Protein AF-A0A657AMJ2-F1 (afdb_monomer_lite)

Structure (mmCIF, N/CA/C/O backbone):
data_AF-A0A657AMJ2-F1
#
_entry.id   AF-A0A657AMJ2-F1
#
loop_
_atom_site.group_PDB
_atom_site.id
_atom_site.type_symbol
_atom_site.label_atom_id
_atom_site.label_alt_id
_atom_site.label_comp_id
_atom_site.label_asym_id
_atom_site.label_entity_id
_atom_site.label_seq_id
_atom_site.pdbx_PDB_ins_code
_atom_site.Cartn_x
_atom_site.Cartn_y
_atom_site.Cartn_z
_atom_site.occupancy
_atom_site.B_iso_or_equiv
_atom_site.auth_seq_id
_atom_site.auth_comp_id
_atom_site.auth_asym_id
_atom_site.auth_atom_id
_atom_site.pdbx_PDB_model_num
ATOM 1 N N . MET A 1 1 ? 10.546 -17.217 -24.252 1.00 58.47 1 MET A N 1
ATOM 2 C CA . MET A 1 1 ? 11.192 -16.556 -23.099 1.00 58.47 1 MET A CA 1
ATOM 3 C C . MET A 1 1 ? 10.082 -16.224 -22.120 1.00 58.47 1 MET A C 1
ATOM 5 O O . MET A 1 1 ? 9.120 -15.599 -22.545 1.00 58.47 1 MET A O 1
ATOM 9 N N . VAL A 1 2 ? 10.121 -16.756 -20.898 1.00 51.12 2 VAL A N 1
ATOM 10 C CA . VAL A 1 2 ? 9.032 -16.585 -19.921 1.00 51.12 2 VAL A CA 1
ATOM 11 C C . VAL A 1 2 ? 9.402 -15.397 -19.044 1.00 51.12 2 VAL A C 1
ATOM 13 O O . VAL A 1 2 ? 10.415 -15.442 -18.351 1.00 51.12 2 VAL A O 1
ATOM 16 N N . LEU A 1 3 ? 8.640 -14.313 -19.148 1.00 60.81 3 LEU A N 1
ATOM 17 C CA . LEU A 1 3 ? 8.807 -13.143 -18.296 1.00 60.81 3 LEU A CA 1
ATOM 18 C C . LEU A 1 3 ? 7.975 -13.385 -17.041 1.00 60.81 3 LEU A C 1
ATOM 20 O O . LEU A 1 3 ? 6.748 -13.348 -17.083 1.00 60.81 3 LEU A O 1
ATOM 24 N N . PHE A 1 4 ? 8.651 -13.694 -15.942 1.00 60.53 4 PHE A N 1
ATOM 25 C CA . PHE A 1 4 ? 8.036 -13.673 -14.626 1.00 60.53 4 PHE A CA 1
ATOM 26 C C . PHE A 1 4 ? 8.096 -12.228 -14.152 1.00 60.53 4 PHE A C 1
ATOM 28 O O . PHE A 1 4 ? 9.155 -11.757 -13.739 1.00 60.53 4 PHE A O 1
ATOM 35 N N . TRP A 1 5 ? 6.988 -11.499 -14.276 1.00 57.84 5 TRP A N 1
ATOM 36 C CA . TRP A 1 5 ? 6.900 -10.214 -13.602 1.00 57.84 5 TRP A CA 1
ATOM 37 C C . TRP A 1 5 ? 6.819 -10.466 -12.099 1.00 57.84 5 TRP A C 1
ATOM 39 O O . TRP A 1 5 ? 5.984 -11.279 -11.682 1.00 57.84 5 TRP A O 1
ATOM 49 N N . PRO A 1 6 ? 7.687 -9.826 -11.290 1.00 53.91 6 PRO A N 1
ATOM 50 C CA . PRO A 1 6 ? 7.534 -9.868 -9.850 1.00 53.91 6 PRO A CA 1
ATOM 51 C C . PRO A 1 6 ? 6.118 -9.387 -9.563 1.00 53.91 6 PRO A C 1
ATOM 53 O O . PRO A 1 6 ? 5.662 -8.382 -10.108 1.00 53.91 6 PRO A O 1
ATOM 56 N N . ILE A 1 7 ? 5.393 -10.220 -8.827 1.00 61.00 7 ILE A N 1
ATOM 57 C CA . ILE A 1 7 ? 3.982 -10.048 -8.522 1.00 61.00 7 ILE A CA 1
ATOM 58 C C . ILE A 1 7 ? 3.768 -8.583 -8.112 1.00 61.00 7 ILE A C 1
ATOM 60 O O . ILE A 1 7 ? 4.463 -8.092 -7.224 1.00 61.00 7 ILE A O 1
ATOM 64 N N . GLN A 1 8 ? 2.903 -7.8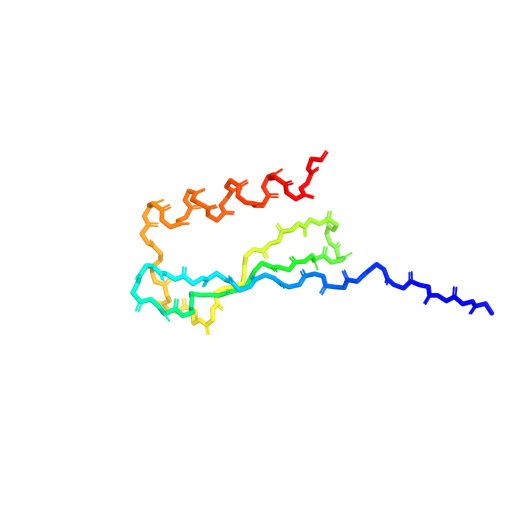50 -8.822 1.00 63.84 8 GLN A N 1
ATOM 65 C CA . GLN A 1 8 ? 2.580 -6.465 -8.474 1.00 63.84 8 GLN A CA 1
ATOM 66 C C . GLN A 1 8 ? 1.873 -6.505 -7.115 1.00 63.84 8 GLN A C 1
ATOM 68 O O . GLN A 1 8 ? 0.656 -6.662 -7.050 1.00 63.84 8 GLN A O 1
ATOM 73 N N . GLN A 1 9 ? 2.644 -6.497 -6.023 1.00 70.88 9 GLN A N 1
ATOM 74 C CA . GLN A 1 9 ? 2.101 -6.542 -4.676 1.00 70.88 9 GLN A CA 1
ATOM 75 C C . GLN A 1 9 ? 1.388 -5.223 -4.434 1.00 70.88 9 GLN A C 1
ATOM 77 O O . GLN A 1 9 ? 2.014 -4.172 -4.303 1.00 70.88 9 GLN A O 1
ATOM 82 N N . GLU A 1 10 ? 0.065 -5.303 -4.400 1.00 84.06 10 GLU A N 1
ATOM 83 C CA . GLU A 1 10 ? -0.789 -4.236 -3.917 1.00 84.06 10 GLU A CA 1
ATOM 84 C C . GLU A 1 10 ? -1.227 -4.588 -2.496 1.00 84.06 10 GLU A C 1
ATOM 86 O O . GLU A 1 10 ? -1.722 -5.687 -2.237 1.00 84.06 10 GLU A O 1
ATOM 91 N N . LEU A 1 11 ? -1.024 -3.661 -1.565 1.00 87.06 11 LEU A N 1
ATOM 92 C CA . LEU A 1 11 ? -1.467 -3.793 -0.182 1.00 87.06 11 LEU A CA 1
ATOM 93 C C . LEU A 1 11 ? -2.537 -2.748 0.092 1.00 87.06 11 LEU A C 1
ATOM 95 O O . LEU A 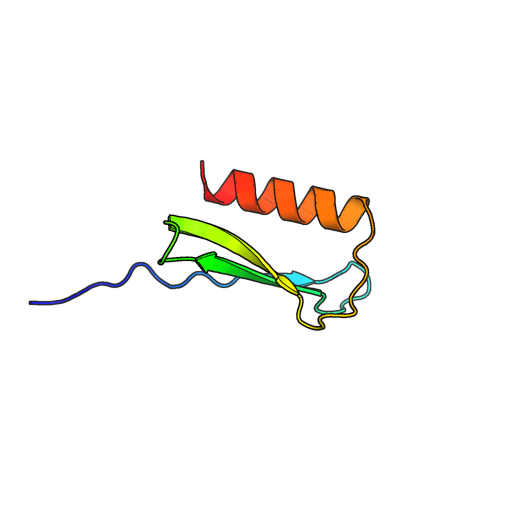1 11 ? -2.250 -1.554 0.035 1.00 87.06 11 LEU A O 1
ATOM 99 N N . ASP A 1 12 ? -3.749 -3.184 0.423 1.00 87.69 12 ASP A N 1
ATOM 100 C CA . ASP A 1 12 ? -4.805 -2.280 0.870 1.00 87.69 12 ASP A CA 1
ATOM 101 C C . ASP A 1 12 ? -4.465 -1.704 2.254 1.00 87.69 12 ASP A C 1
ATOM 103 O O . ASP A 1 12 ? -4.260 -2.432 3.229 1.00 87.69 12 ASP A O 1
ATOM 107 N N . CYS A 1 13 ? -4.427 -0.377 2.353 1.00 87.69 13 CYS A N 1
ATOM 108 C CA . CYS A 1 13 ? -4.328 0.338 3.617 1.00 87.69 13 CYS A CA 1
ATOM 109 C C . CYS A 1 13 ? -5.737 0.602 4.134 1.00 87.69 13 CYS A C 1
ATOM 111 O O . CYS A 1 13 ? -6.474 1.413 3.569 1.00 87.69 13 CYS A O 1
ATOM 113 N N . ILE A 1 14 ? -6.104 -0.079 5.215 1.00 87.62 14 ILE A N 1
ATOM 114 C CA . ILE A 1 14 ? -7.420 0.028 5.839 1.00 87.62 14 ILE A CA 1
ATOM 115 C C . ILE A 1 14 ? -7.251 0.731 7.185 1.00 87.62 14 ILE A C 1
ATOM 117 O O . ILE A 1 14 ? -6.389 0.362 7.982 1.00 87.62 14 ILE A O 1
ATOM 121 N N . SER A 1 15 ? -8.059 1.756 7.431 1.00 84.88 15 SER A N 1
ATOM 122 C CA . SER A 1 15 ? -8.103 2.450 8.711 1.00 84.88 15 SER A CA 1
ATOM 123 C C . SER A 1 15 ? -8.670 1.545 9.804 1.00 84.88 15 SER A C 1
ATOM 125 O O . SER A 1 15 ? -9.347 0.546 9.546 1.00 84.88 15 SER A O 1
ATOM 127 N N . ASN A 1 16 ? -8.497 1.952 11.059 1.00 81.94 16 ASN A N 1
ATOM 128 C CA . ASN A 1 16 ? -9.071 1.225 12.189 1.00 81.94 16 ASN A CA 1
ATOM 129 C C . ASN A 1 16 ? -10.618 1.226 12.197 1.00 81.94 16 ASN A C 1
ATOM 131 O O . ASN A 1 16 ? -11.235 0.414 12.878 1.00 81.94 16 ASN A O 1
ATOM 135 N N . SER A 1 17 ? -11.259 2.124 11.437 1.00 83.94 17 SER A N 1
ATOM 136 C CA . SER A 1 17 ? -12.715 2.144 11.235 1.00 83.94 17 SER A CA 1
ATOM 137 C C . SER A 1 17 ? -13.183 1.240 10.087 1.00 83.94 17 SER A C 1
ATOM 139 O O . SER A 1 17 ? -14.374 1.213 9.780 1.00 83.94 17 SER A O 1
ATOM 141 N N . GLY A 1 18 ? -12.268 0.498 9.452 1.00 83.38 18 GLY A N 1
ATOM 142 C CA . GLY A 1 18 ? -12.562 -0.385 8.324 1.00 83.38 18 GLY A CA 1
ATOM 143 C C . GLY A 1 18 ? -12.669 0.337 6.980 1.00 83.38 18 GLY A C 1
ATOM 144 O O . GLY A 1 18 ? -13.130 -0.257 6.007 1.00 83.38 18 GLY A O 1
ATOM 145 N N . GLN A 1 19 ? -12.270 1.611 6.899 1.00 85.62 19 GLN A N 1
ATOM 146 C CA . GLN A 1 19 ? -12.287 2.360 5.643 1.00 85.62 19 GLN A CA 1
ATOM 147 C C . GLN A 1 19 ? -11.001 2.127 4.860 1.00 85.62 19 GLN A C 1
ATOM 149 O O . GLN A 1 19 ? -9.906 2.250 5.400 1.00 85.62 19 GLN A O 1
ATOM 154 N N . ILE A 1 20 ? -11.126 1.836 3.567 1.00 87.19 20 ILE A N 1
ATOM 155 C CA . ILE A 1 20 ? -9.970 1.740 2.674 1.00 87.19 20 ILE A CA 1
ATOM 156 C C . ILE A 1 20 ? -9.458 3.156 2.402 1.00 87.19 20 ILE A C 1
ATOM 158 O O . ILE A 1 20 ? -10.111 3.949 1.722 1.00 87.19 20 ILE A O 1
ATOM 162 N N . LEU A 1 21 ? -8.279 3.455 2.939 1.00 89.31 21 LEU A N 1
ATOM 163 C CA . LEU A 1 21 ? -7.570 4.718 2.760 1.00 89.31 21 LEU A CA 1
ATOM 164 C C . LEU A 1 21 ? -6.908 4.772 1.380 1.00 89.31 21 LEU A C 1
ATOM 166 O O . LEU A 1 21 ? -6.867 5.812 0.731 1.00 89.31 21 LEU A O 1
ATOM 170 N N . GLY A 1 22 ? -6.398 3.644 0.900 1.00 90.50 22 GLY A N 1
ATOM 171 C CA . GLY A 1 22 ? -5.642 3.577 -0.342 1.00 90.50 22 GLY A CA 1
ATOM 172 C C . GLY A 1 22 ? -4.904 2.265 -0.467 1.00 90.50 22 GLY A C 1
ATOM 173 O O . GLY A 1 22 ? -5.206 1.310 0.248 1.00 90.50 22 GLY A O 1
ATOM 174 N N . LYS A 1 23 ? -3.927 2.232 -1.366 1.00 92.06 23 LYS A N 1
ATOM 175 C CA . LYS A 1 23 ? -3.102 1.053 -1.605 1.00 92.06 23 LYS A CA 1
ATOM 176 C C . LYS A 1 23 ? -1.632 1.416 -1.667 1.00 92.06 23 LYS A C 1
ATOM 178 O O . LYS A 1 23 ? -1.280 2.435 -2.255 1.00 92.06 23 LYS A O 1
ATOM 183 N N . ILE A 1 24 ? -0.773 0.569 -1.120 1.00 91.25 24 ILE A N 1
ATOM 184 C CA . ILE A 1 24 ? 0.660 0.601 -1.415 1.00 91.25 24 ILE A CA 1
ATOM 185 C C . ILE A 1 24 ? 0.899 -0.301 -2.621 1.00 91.25 24 ILE A C 1
ATOM 187 O O . ILE A 1 24 ? 0.467 -1.451 -2.609 1.00 91.25 24 ILE A O 1
ATOM 191 N N . LYS A 1 25 ? 1.582 0.205 -3.646 1.00 89.94 25 LYS A N 1
ATOM 192 C CA . LYS A 1 25 ? 2.012 -0.575 -4.813 1.00 89.94 25 LYS A CA 1
ATOM 193 C C . LYS A 1 25 ? 3.455 -0.252 -5.167 1.00 89.94 25 LYS A C 1
ATOM 195 O O . LYS A 1 25 ? 3.931 0.848 -4.886 1.00 89.94 25 LYS A O 1
ATOM 200 N N . PHE A 1 26 ? 4.130 -1.204 -5.797 1.00 87.50 26 PHE A N 1
ATOM 201 C CA . PHE A 1 26 ? 5.452 -0.975 -6.367 1.00 87.50 26 PHE A CA 1
ATOM 202 C C . PHE A 1 26 ? 5.335 -0.115 -7.634 1.00 87.50 26 PHE A C 1
ATOM 204 O O . PHE A 1 26 ? 4.651 -0.491 -8.591 1.00 87.50 26 PHE A O 1
ATOM 211 N N . ASP A 1 27 ? 5.965 1.055 -7.619 1.00 85.06 27 ASP A N 1
ATOM 212 C CA . ASP A 1 27 ? 6.084 1.970 -8.750 1.00 85.06 27 ASP A CA 1
ATOM 213 C C . ASP A 1 27 ? 7.284 1.527 -9.597 1.00 85.06 27 ASP A C 1
ATOM 215 O O . ASP A 1 27 ? 8.430 1.842 -9.290 1.00 85.06 27 ASP A O 1
ATOM 219 N N . GLY A 1 28 ? 7.024 0.746 -10.649 1.00 82.19 28 GLY A N 1
ATOM 220 C CA . GLY A 1 28 ? 8.073 0.191 -11.508 1.00 82.19 28 GLY A CA 1
ATOM 221 C C . GLY A 1 28 ? 8.859 1.238 -12.305 1.00 82.19 28 GLY A C 1
ATOM 222 O O . GLY A 1 28 ? 9.974 0.944 -12.722 1.00 82.19 28 GLY A O 1
ATOM 223 N N . ASP A 1 29 ? 8.322 2.449 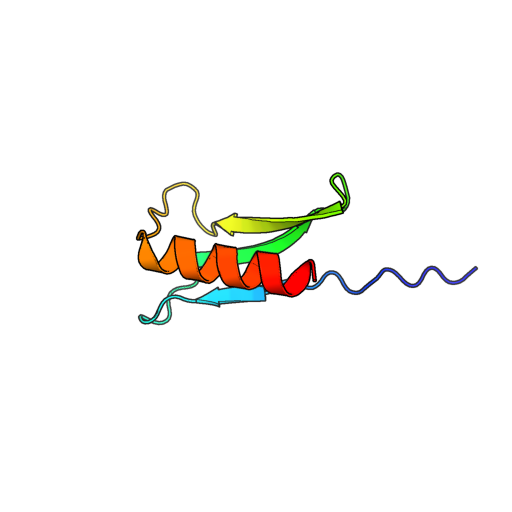-12.493 1.00 85.38 29 ASP A N 1
ATOM 224 C CA . ASP A 1 29 ? 9.044 3.550 -13.145 1.00 85.38 29 ASP A CA 1
ATOM 225 C C . ASP A 1 29 ? 10.136 4.139 -12.242 1.00 85.38 29 ASP A C 1
ATOM 227 O O . ASP A 1 29 ? 11.091 4.741 -12.733 1.00 85.38 29 ASP A O 1
ATOM 231 N N . LYS A 1 30 ? 9.991 3.991 -10.922 1.00 85.62 30 LYS A N 1
ATOM 232 C CA . LYS A 1 30 ? 10.914 4.558 -9.928 1.00 85.62 30 LYS A CA 1
ATOM 233 C C . LYS A 1 30 ? 11.530 3.532 -8.984 1.00 85.62 30 LYS A C 1
ATOM 235 O O . LYS A 1 30 ? 12.313 3.902 -8.118 1.00 85.62 30 LYS A O 1
ATOM 240 N N . GLU A 1 31 ? 11.185 2.266 -9.185 1.00 85.38 31 GLU A N 1
ATOM 241 C CA . GLU A 1 31 ? 11.690 1.115 -8.443 1.00 85.38 31 GLU A CA 1
ATOM 242 C C . GLU A 1 31 ? 11.483 1.227 -6.917 1.00 85.38 31 GLU A C 1
ATOM 244 O O . GLU A 1 31 ? 12.299 0.746 -6.138 1.00 85.38 31 GLU A O 1
ATOM 249 N N . GLU A 1 32 ? 10.377 1.844 -6.481 1.00 87.06 32 GLU A N 1
ATOM 250 C CA . GLU A 1 32 ? 10.065 2.115 -5.064 1.00 87.06 32 GLU A CA 1
ATOM 251 C C . GLU A 1 32 ? 8.614 1.746 -4.709 1.00 87.06 32 GLU A C 1
ATOM 253 O O . GLU A 1 32 ? 7.719 1.765 -5.561 1.00 87.06 32 GLU A O 1
ATOM 258 N N . TYR A 1 33 ? 8.342 1.440 -3.437 1.00 89.06 33 TYR A N 1
ATOM 259 C CA . TYR A 1 33 ? 6.965 1.234 -2.973 1.00 89.06 33 TYR A CA 1
ATOM 260 C C . TYR A 1 33 ? 6.309 2.565 -2.618 1.00 89.06 33 TYR A C 1
ATOM 262 O O . TYR A 1 33 ? 6.842 3.364 -1.853 1.00 89.06 33 TYR A O 1
ATOM 270 N N . ARG A 1 34 ? 5.094 2.794 -3.123 1.00 89.81 34 ARG A N 1
ATOM 271 C CA . ARG A 1 34 ? 4.356 4.035 -2.879 1.00 89.81 34 ARG A CA 1
ATOM 272 C C . ARG A 1 34 ? 2.925 3.821 -2.480 1.00 89.81 34 ARG A C 1
ATOM 274 O O . ARG A 1 34 ? 2.239 2.953 -3.011 1.00 89.81 34 ARG A O 1
ATOM 281 N N . PHE A 1 35 ? 2.469 4.699 -1.597 1.00 90.62 35 PHE A N 1
ATOM 282 C CA . PHE A 1 35 ? 1.071 4.813 -1.235 1.00 90.62 35 PHE A CA 1
ATOM 283 C C . PHE A 1 35 ? 0.295 5.658 -2.250 1.00 90.62 35 PHE A C 1
ATOM 285 O O . PHE A 1 35 ? 0.687 6.775 -2.586 1.00 90.62 35 PHE A O 1
ATOM 292 N N . TYR A 1 36 ? -0.841 5.127 -2.688 1.00 89.38 36 TYR A N 1
ATOM 293 C CA . TYR A 1 36 ? -1.804 5.777 -3.562 1.00 89.38 36 TYR A CA 1
ATOM 294 C C . TYR A 1 36 ? -3.132 5.875 -2.812 1.00 89.38 36 TYR A C 1
ATOM 296 O O . TYR A 1 36 ? -3.755 4.840 -2.546 1.00 89.38 36 TYR A O 1
ATOM 304 N N . PRO A 1 37 ? -3.570 7.089 -2.443 1.00 90.06 37 PRO A N 1
ATOM 305 C CA . PRO A 1 37 ? -4.836 7.267 -1.752 1.00 90.06 37 PRO A CA 1
ATOM 306 C C . PRO A 1 37 ? -5.998 6.864 -2.664 1.00 90.06 37 PRO A C 1
ATOM 308 O O . PRO A 1 37 ? -5.992 7.137 -3.863 1.00 90.06 37 PRO A O 1
ATOM 311 N N . ASN A 1 38 ? -7.021 6.234 -2.089 1.00 87.31 38 ASN A N 1
ATOM 312 C CA . ASN A 1 38 ? -8.241 5.864 -2.811 1.00 87.31 38 ASN A CA 1
ATOM 313 C C . ASN A 1 38 ? -9.097 7.097 -3.161 1.00 87.31 38 ASN A C 1
ATOM 315 O O . ASN A 1 38 ? -9.946 7.053 -4.046 1.00 87.31 38 ASN A O 1
ATOM 319 N N . ASN A 1 39 ? -8.888 8.205 -2.447 1.00 85.06 39 ASN A N 1
ATOM 320 C CA . ASN A 1 39 ? -9.550 9.478 -2.686 1.00 85.06 39 ASN A CA 1
ATOM 321 C C . ASN A 1 39 ? -8.520 10.609 -2.553 1.00 85.06 39 ASN A C 1
ATOM 323 O O . ASN A 1 39 ? -7.851 10.707 -1.529 1.00 85.06 39 ASN A O 1
ATOM 327 N N . GLU A 1 40 ? -8.391 11.473 -3.561 1.00 73.88 40 GLU A N 1
ATOM 328 C CA . GLU A 1 40 ? -7.418 12.580 -3.562 1.00 73.88 40 GLU A CA 1
ATOM 329 C C . GLU A 1 40 ? -7.666 13.598 -2.435 1.00 73.88 40 GLU A C 1
ATOM 331 O O . GLU A 1 40 ? -6.748 14.296 -2.017 1.00 73.88 40 GLU A O 1
ATOM 336 N N . SER A 1 41 ? -8.894 13.659 -1.906 1.00 76.44 41 SER A N 1
ATOM 337 C CA . SER A 1 41 ? -9.253 14.502 -0.754 1.00 76.44 41 SER A CA 1
ATOM 338 C C . SER A 1 41 ? -9.095 13.799 0.600 1.00 76.44 41 SER A C 1
ATOM 340 O O . SER A 1 41 ? -9.531 14.327 1.625 1.00 76.44 41 SER A O 1
ATOM 342 N N . LEU A 1 42 ? -8.520 12.594 0.631 1.00 77.25 42 LEU A N 1
ATOM 343 C CA . LEU A 1 42 ? -8.315 11.848 1.865 1.00 77.25 42 LEU A CA 1
ATOM 344 C C . LEU A 1 42 ? -7.198 12.493 2.697 1.00 77.25 42 LEU A C 1
ATOM 346 O O . LEU A 1 42 ? -6.012 12.356 2.399 1.00 77.25 42 LEU A O 1
ATOM 350 N N . ALA A 1 43 ? -7.583 13.170 3.775 1.00 78.75 43 ALA A N 1
ATOM 351 C CA . ALA A 1 43 ? -6.644 13.631 4.785 1.00 78.75 43 ALA A CA 1
ATOM 352 C C . ALA A 1 43 ? -6.286 12.463 5.715 1.00 78.75 43 ALA A C 1
ATOM 354 O O . ALA A 1 43 ? -7.087 12.076 6.566 1.00 78.75 43 ALA A O 1
ATOM 355 N N . LEU A 1 44 ? -5.088 11.904 5.546 1.00 82.56 44 LEU A N 1
ATOM 356 C CA . LEU A 1 44 ? -4.530 10.942 6.496 1.00 82.56 44 LEU A CA 1
ATOM 357 C C . LEU A 1 44 ? -4.180 11.653 7.805 1.00 82.56 44 LEU A C 1
ATOM 359 O O . LEU A 1 44 ? -3.581 12.732 7.801 1.00 82.56 44 LEU A O 1
ATOM 363 N N . SER A 1 45 ? -4.506 11.032 8.934 1.00 85.38 45 SER A N 1
ATOM 364 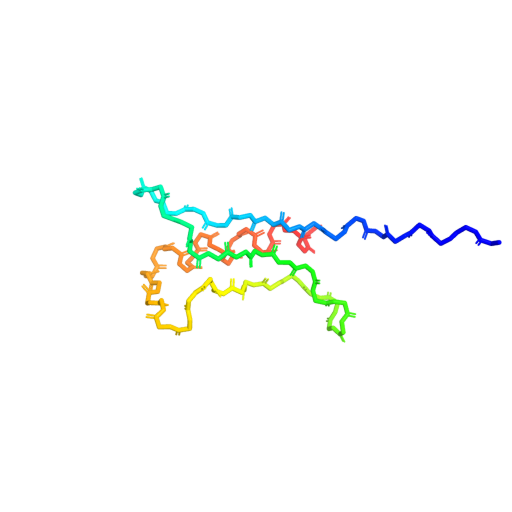C CA . SER A 1 45 ? -3.966 11.450 10.226 1.00 85.38 45 SER A CA 1
ATOM 365 C C . SER A 1 45 ? -2.458 11.180 10.291 1.00 85.38 45 SER A C 1
ATOM 367 O O . SER A 1 45 ? -1.935 10.293 9.613 1.00 85.38 45 SER A O 1
ATOM 369 N N . GLY A 1 46 ? -1.743 11.912 11.152 1.00 87.31 46 GLY A N 1
ATOM 370 C CA . GLY A 1 46 ? -0.300 11.707 11.327 1.00 87.31 46 GLY A CA 1
ATOM 371 C C . GLY A 1 46 ? 0.056 10.264 11.708 1.00 87.31 46 GLY A C 1
ATOM 372 O O . GLY A 1 46 ? 1.035 9.727 11.205 1.00 87.31 46 GLY A O 1
ATOM 373 N N . ALA A 1 47 ? -0.780 9.607 12.519 1.00 87.50 47 ALA A N 1
ATOM 374 C CA . ALA A 1 47 ? -0.591 8.207 12.899 1.00 87.50 47 ALA A CA 1
ATOM 375 C C . ALA A 1 47 ? -0.734 7.249 11.704 1.00 87.50 47 ALA A C 1
ATOM 377 O O . ALA A 1 47 ? 0.104 6.369 11.523 1.00 87.50 47 ALA A O 1
ATOM 378 N N . GLU A 1 48 ? -1.755 7.439 10.860 1.00 87.94 48 GLU A N 1
ATOM 379 C CA . GLU A 1 48 ? -1.943 6.630 9.647 1.00 87.94 48 GLU A CA 1
ATOM 380 C C . GLU A 1 48 ? -0.770 6.808 8.684 1.00 87.94 48 GLU A C 1
ATOM 382 O O . GLU A 1 48 ? -0.262 5.833 8.137 1.00 87.94 48 GLU A O 1
ATOM 387 N N . GLN A 1 49 ? -0.293 8.043 8.524 1.00 88.69 49 GLN A N 1
ATOM 388 C CA . GLN A 1 49 ? 0.846 8.335 7.663 1.00 88.69 49 GLN A CA 1
ATOM 389 C C . GLN A 1 49 ? 2.143 7.695 8.179 1.00 88.69 49 GLN A C 1
ATOM 391 O O . GLN A 1 49 ? 2.892 7.126 7.386 1.00 88.69 49 GLN A O 1
ATOM 396 N N . THR A 1 50 ? 2.387 7.709 9.495 1.00 90.69 50 THR A N 1
ATOM 397 C CA . THR A 1 50 ? 3.522 6.996 10.102 1.00 90.69 50 THR A CA 1
ATOM 398 C C . THR A 1 50 ? 3.440 5.492 9.853 1.00 90.69 50 THR A C 1
ATOM 400 O O . THR A 1 50 ? 4.416 4.910 9.389 1.00 90.69 50 THR A O 1
ATOM 403 N N . MET A 1 51 ? 2.279 4.870 10.079 1.00 89.69 51 MET A N 1
ATOM 404 C CA . MET A 1 51 ? 2.097 3.428 9.861 1.00 89.69 51 MET A CA 1
ATOM 405 C C . MET A 1 51 ? 2.293 3.026 8.393 1.00 89.69 51 MET A C 1
ATOM 407 O O . MET A 1 51 ? 2.900 1.995 8.105 1.00 89.69 51 MET A O 1
ATOM 411 N N . ILE A 1 52 ? 1.791 3.838 7.458 1.00 90.31 52 ILE A N 1
ATOM 412 C CA . ILE A 1 52 ? 1.978 3.620 6.018 1.00 90.31 52 ILE A CA 1
ATOM 413 C C . ILE A 1 52 ? 3.468 3.700 5.661 1.00 90.31 52 ILE A C 1
ATOM 415 O O . ILE A 1 52 ? 3.974 2.807 4.982 1.00 90.31 52 ILE A O 1
ATOM 419 N N . ASN A 1 53 ? 4.180 4.717 6.153 1.00 90.44 53 ASN A N 1
ATOM 420 C CA . ASN A 1 53 ? 5.610 4.886 5.888 1.00 90.44 53 ASN A CA 1
ATOM 421 C C . ASN A 1 53 ? 6.452 3.747 6.474 1.00 90.44 53 ASN A C 1
ATOM 423 O O . ASN A 1 53 ? 7.304 3.210 5.774 1.00 90.44 53 ASN A O 1
ATOM 427 N N . GLU A 1 54 ? 6.190 3.326 7.715 1.00 90.94 54 GLU A N 1
ATOM 428 C CA . GLU A 1 54 ? 6.862 2.164 8.315 1.00 90.94 54 GLU A CA 1
ATOM 429 C C . GL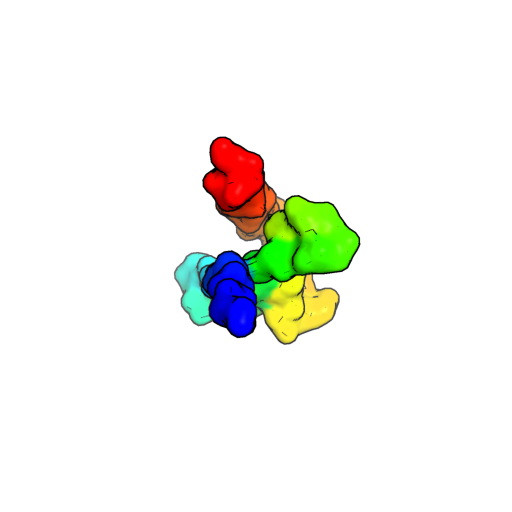U A 1 54 ? 6.654 0.902 7.475 1.00 90.94 54 GLU A C 1
ATOM 431 O O . GLU A 1 54 ? 7.583 0.114 7.278 1.00 90.94 54 GLU A O 1
ATOM 436 N N . ARG A 1 55 ? 5.440 0.713 6.939 1.00 89.94 55 ARG A N 1
ATOM 437 C CA . ARG A 1 55 ? 5.147 -0.438 6.089 1.00 89.94 55 ARG A CA 1
ATOM 438 C C . ARG A 1 55 ? 5.889 -0.376 4.759 1.00 89.94 55 ARG A C 1
ATOM 440 O O . ARG A 1 55 ? 6.383 -1.414 4.332 1.00 89.94 55 ARG A O 1
ATOM 447 N N . ILE A 1 56 ? 5.978 0.800 4.137 1.00 89.38 56 ILE A N 1
ATOM 448 C CA . ILE A 1 56 ? 6.766 1.020 2.915 1.00 89.38 56 ILE A CA 1
ATOM 449 C C . ILE A 1 56 ? 8.239 0.690 3.174 1.00 89.38 56 ILE A C 1
ATOM 451 O O . ILE A 1 56 ? 8.793 -0.156 2.479 1.00 89.38 56 ILE A O 1
ATOM 455 N N . SER A 1 57 ? 8.841 1.244 4.231 1.00 88.56 57 SER A N 1
ATOM 456 C CA . SER A 1 57 ? 10.240 0.960 4.581 1.00 88.56 57 SER A CA 1
ATOM 457 C C . SER A 1 57 ? 10.500 -0.524 4.860 1.00 88.56 57 SER A C 1
ATOM 459 O O . SER A 1 57 ? 11.574 -1.028 4.554 1.00 88.56 57 SER A O 1
ATOM 461 N N . GLY A 1 58 ? 9.520 -1.248 5.410 1.00 86.12 58 GLY A N 1
ATOM 462 C CA . GLY A 1 58 ? 9.619 -2.695 5.612 1.00 86.12 58 GLY A CA 1
ATOM 463 C C . GLY A 1 58 ? 9.524 -3.537 4.333 1.00 86.12 58 GLY A C 1
ATOM 464 O O . GLY A 1 58 ? 9.915 -4.698 4.365 1.00 86.12 58 GLY A O 1
ATOM 465 N N . LEU A 1 59 ? 8.993 -2.992 3.232 1.00 84.38 59 LEU A N 1
ATOM 466 C CA . LEU A 1 59 ? 8.951 -3.656 1.918 1.00 84.38 59 LEU A CA 1
ATOM 467 C C . LEU A 1 59 ? 10.213 -3.392 1.086 1.00 84.38 59 LEU A C 1
ATOM 469 O O . LEU A 1 59 ? 10.505 -4.158 0.173 1.00 84.38 59 LEU A O 1
ATOM 473 N N . GLU A 1 60 ? 10.926 -2.307 1.387 1.00 79.62 60 GLU A N 1
ATOM 474 C CA . GLU A 1 60 ? 12.181 -1.914 0.732 1.00 79.62 60 GLU A CA 1
ATOM 475 C C . GLU A 1 60 ? 13.437 -2.526 1.389 1.00 79.62 60 GLU A C 1
ATOM 477 O O . GLU A 1 60 ? 14.533 -2.382 0.847 1.00 79.62 60 GLU A O 1
ATOM 482 N N . SER A 1 61 ? 13.291 -3.193 2.543 1.00 71.12 61 SER A N 1
ATOM 483 C CA . SER A 1 61 ? 14.379 -3.865 3.279 1.00 71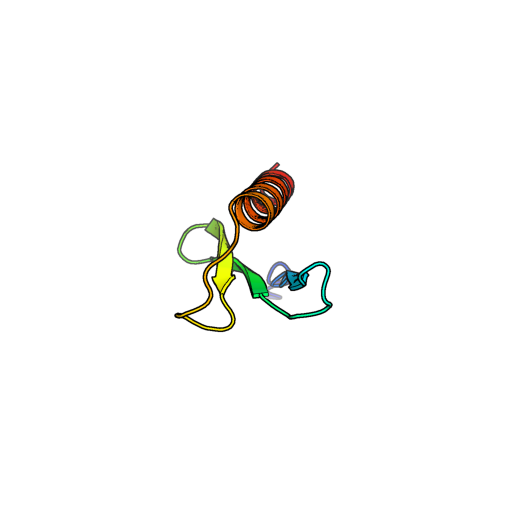.12 61 SER A CA 1
ATOM 484 C C . SER A 1 61 ? 14.614 -5.306 2.840 1.00 71.12 61 SER A C 1
ATOM 486 O O . SER A 1 61 ? 15.768 -5.746 3.057 1.00 71.12 61 SER A O 1
#

pLDDT: mean 82.28, std 10.42, range [51.12, 92.06]

Secondary structure (DSSP, 8-state):
---------EEEEE-TTS-EEEEEEEETTTTEEEEEESSTT----HHHHHHHHHHHHHH--

Foldseek 3Di:
DDDDDDPFDWDFLADPVRHGQFIWTQDPVVRFIDTDGPDPPDDDDPVSVVVVVVVRVVVVD

Sequence (61 aa):
MVLFWPIQQELDCISNSGQILGKIKFDGDKEEYRFYPNNESLALSGAEQTMINERISGLES

Radius of gyration: 13.12 Å; chains: 1; bounding box: 27×31×36 Å